Protein AF-A0A1D1ZUU9-F1 (afdb_monomer)

InterPro domains:
  IPR010300 Cysteine dioxygenase type I [PF05995] (60-112)
  IPR010300 Cysteine dioxygenase type I [PTHR12918] (19-134)
  IPR011051 RmlC-like cupin domain superfamily [SSF51182] (20-131)
  IPR014710 RmlC-like jelly roll fold [G3DSA:2.60.120.10] (10-134)

Organism: Auxenochlorella protothecoides (NCBI:txid3075)

Nearest PDB structures (foldseek):
  7nzq-assembly1_AAA  TM=4.587E-01  e=1.528E+00  Thermofilum sp. ex4484_79
  3ww2-assembly1_A  TM=3.531E-01  e=1.698E+00  Cellulomonas parahominis
  3g7d-assembly1_A-2  TM=4.521E-01  e=3.378E+00  Streptomyces viridochromogenes
  3gbf-assembly1_A-2  TM=4.362E-01  e=3.039E+00  Streptomyces viridochromogenes

Mean predicted aligned error: 8.52 Å

pLDDT: mean 78.49, std 17.0, range [31.45, 95.06]

Structure (mmCIF, N/CA/C/O backbone):
data_AF-A0A1D1ZUU9-F1
#
_entry.id   AF-A0A1D1ZUU9-F1
#
loop_
_atom_site.group_PDB
_atom_site.id
_atom_site.type_symbol
_atom_site.label_atom_id
_atom_site.label_alt_id
_atom_site.label_comp_id
_atom_site.label_asym_id
_atom_site.label_entity_id
_atom_site.label_seq_id
_atom_site.pdbx_PDB_ins_code
_atom_site.Cartn_x
_atom_site.Cartn_y
_atom_site.Cartn_z
_atom_site.occupancy
_atom_site.B_iso_or_equiv
_atom_site.auth_seq_id
_atom_site.auth_comp_id
_atom_site.auth_asym_id
_atom_site.auth_atom_id
_atom_site.pdbx_PDB_model_num
ATOM 1 N N . PRO A 1 1 ? 11.075 12.062 3.261 1.00 31.45 1 PRO A N 1
ATOM 2 C CA . PRO A 1 1 ? 11.560 11.239 2.122 1.00 31.45 1 PRO A CA 1
ATOM 3 C C . PRO A 1 1 ? 10.345 10.591 1.444 1.00 31.45 1 PRO A C 1
ATOM 5 O O . PRO A 1 1 ? 9.411 10.251 2.171 1.00 31.45 1 PRO A O 1
ATOM 8 N N . PRO A 1 2 ? 10.288 10.474 0.107 1.00 41.94 2 PRO A N 1
ATOM 9 C CA . PRO A 1 2 ? 9.209 9.732 -0.542 1.00 41.94 2 PRO A CA 1
ATOM 10 C C . PRO A 1 2 ? 9.230 8.274 -0.056 1.00 41.94 2 PRO A C 1
ATOM 12 O O . PRO A 1 2 ? 10.297 7.681 0.083 1.00 41.94 2 PRO A O 1
ATOM 15 N N . LEU A 1 3 ? 8.062 7.730 0.290 1.00 48.91 3 LEU A N 1
ATOM 16 C CA . LEU A 1 3 ? 7.942 6.364 0.800 1.00 48.91 3 LEU A CA 1
ATOM 17 C C . LEU A 1 3 ? 8.202 5.345 -0.327 1.00 48.91 3 LEU A C 1
ATOM 19 O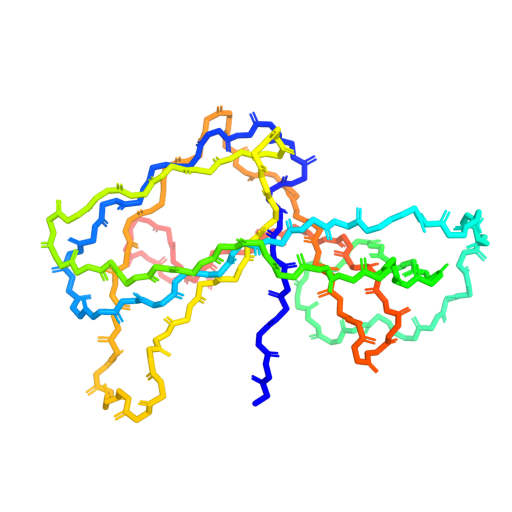 O . LEU A 1 3 ? 7.830 5.614 -1.472 1.00 48.91 3 LEU A O 1
ATOM 23 N N . PRO A 1 4 ? 8.806 4.182 -0.019 1.00 58.53 4 PRO A N 1
ATOM 24 C CA . PRO A 1 4 ? 9.038 3.127 -1.002 1.00 58.53 4 PRO A CA 1
ATOM 25 C C . PRO A 1 4 ? 7.720 2.644 -1.616 1.00 58.53 4 PRO A C 1
ATOM 27 O O . PRO A 1 4 ? 6.716 2.503 -0.911 1.00 58.53 4 PRO A O 1
ATOM 30 N N . VAL A 1 5 ? 7.732 2.352 -2.919 1.00 61.34 5 VAL A N 1
ATOM 31 C CA . VAL A 1 5 ? 6.567 1.791 -3.617 1.00 61.34 5 VAL A CA 1
ATOM 32 C C . VAL A 1 5 ? 6.427 0.331 -3.212 1.00 61.34 5 VAL A C 1
ATOM 34 O O . VAL A 1 5 ? 7.377 -0.447 -3.333 1.00 61.34 5 VAL A O 1
ATOM 37 N N . LEU A 1 6 ? 5.256 -0.032 -2.696 1.00 62.47 6 LEU A N 1
ATOM 38 C CA . LEU A 1 6 ? 4.998 -1.328 -2.090 1.00 62.47 6 LEU A CA 1
ATOM 39 C C . LEU A 1 6 ? 4.173 -2.221 -3.014 1.00 62.47 6 LEU A C 1
ATOM 41 O O . LEU A 1 6 ? 3.232 -1.782 -3.673 1.00 62.47 6 LEU A O 1
ATOM 45 N N . LEU A 1 7 ? 4.511 -3.504 -2.990 1.00 53.19 7 LEU A N 1
ATOM 46 C CA . LEU A 1 7 ? 3.763 -4.582 -3.621 1.00 53.19 7 LEU A CA 1
ATOM 47 C C . LEU A 1 7 ? 3.653 -5.751 -2.647 1.00 53.19 7 LEU A C 1
ATOM 49 O O . LEU A 1 7 ? 4.709 -6.232 -2.229 1.00 53.19 7 LEU A O 1
ATOM 53 N N . PRO A 1 8 ? 2.467 -6.299 -2.331 1.00 51.47 8 PRO A N 1
ATOM 54 C CA . PRO A 1 8 ? 2.389 -7.694 -1.905 1.00 51.47 8 PRO A CA 1
ATOM 55 C C . PRO A 1 8 ? 3.016 -8.559 -3.005 1.00 51.47 8 PRO A C 1
ATOM 57 O O . PRO A 1 8 ? 2.607 -8.523 -4.150 1.00 51.47 8 PRO A O 1
ATOM 60 N N . ALA A 1 9 ? 4.046 -9.341 -2.690 1.00 39.41 9 ALA A N 1
ATOM 61 C CA . ALA A 1 9 ? 4.798 -10.116 -3.680 1.00 39.41 9 ALA A CA 1
ATOM 62 C C . ALA A 1 9 ? 4.015 -11.315 -4.252 1.00 39.41 9 ALA A C 1
ATOM 64 O O . ALA A 1 9 ? 4.591 -12.108 -4.993 1.00 39.41 9 ALA A O 1
ATOM 65 N N . HIS A 1 10 ? 2.733 -11.453 -3.914 1.00 39.03 10 HIS A N 1
ATOM 66 C CA . HIS A 1 10 ? 1.830 -12.459 -4.448 1.00 39.03 10 HIS A CA 1
ATOM 67 C C . HIS A 1 10 ? 0.395 -11.930 -4.413 1.00 39.03 10 HIS A C 1
ATOM 69 O O . HIS A 1 10 ? -0.163 -11.851 -3.323 1.00 39.03 10 HIS A O 1
ATOM 75 N N . LEU A 1 11 ? -0.177 -11.611 -5.584 1.00 43.34 11 LEU A N 1
ATOM 76 C CA . LEU A 1 11 ? -1.591 -11.774 -5.993 1.00 43.34 11 LEU A CA 1
ATOM 77 C C . LEU A 1 11 ? -2.640 -11.739 -4.868 1.00 43.34 11 LEU A C 1
ATOM 79 O O . LEU A 1 11 ? -3.497 -12.616 -4.787 1.00 43.34 11 LEU A O 1
ATOM 83 N N . SER A 1 12 ? -2.572 -10.750 -3.987 1.00 38.62 12 SER A N 1
ATOM 84 C CA . SER A 1 12 ? -3.502 -10.646 -2.870 1.00 38.62 12 SER A CA 1
ATOM 85 C C . SER A 1 12 ? -4.307 -9.371 -3.082 1.00 38.62 12 SER A C 1
ATOM 87 O O . SER A 1 12 ? -3.725 -8.291 -2.974 1.00 38.62 12 SER A O 1
ATOM 89 N N . PRO A 1 13 ? -5.607 -9.470 -3.411 1.00 51.59 13 PRO A N 1
ATOM 90 C CA . PRO A 1 13 ? -6.489 -8.326 -3.390 1.00 51.59 13 PRO A CA 1
ATOM 91 C C . PRO A 1 13 ? -6.414 -7.712 -1.996 1.00 51.59 13 PRO A C 1
ATOM 93 O O . PRO A 1 13 ? -6.520 -8.438 -1.005 1.00 51.59 13 PRO A O 1
ATOM 96 N N . SER A 1 14 ? -6.176 -6.404 -1.947 1.00 45.81 14 SER A N 1
ATOM 97 C CA . SER A 1 14 ? -6.200 -5.627 -0.713 1.00 45.81 14 SER A CA 1
ATOM 98 C C . SER A 1 14 ? -7.468 -4.790 -0.672 1.00 45.81 14 SER A C 1
ATOM 100 O O . SER A 1 14 ? -7.652 -3.954 -1.553 1.00 45.81 14 SER A O 1
ATOM 102 N N . PHE A 1 15 ? -8.306 -4.975 0.348 1.00 53.03 15 PHE A N 1
ATOM 103 C CA . PHE A 1 15 ? -9.364 -4.015 0.677 1.00 53.03 15 PHE A CA 1
ATOM 104 C C . PHE A 1 15 ? -8.866 -3.058 1.742 1.00 53.03 15 PHE A C 1
ATOM 106 O O . PHE A 1 15 ? -8.295 -3.509 2.740 1.00 53.03 15 PHE A O 1
ATOM 113 N N . LEU A 1 16 ? -9.107 -1.765 1.524 1.00 52.75 16 LEU A N 1
ATOM 114 C CA . LEU A 1 16 ? -8.695 -0.703 2.432 1.00 52.75 16 LEU A CA 1
ATOM 115 C C . LEU A 1 16 ? -9.889 0.039 3.052 1.00 52.75 16 LEU A C 1
ATOM 117 O O . LEU A 1 16 ? -10.202 1.118 2.565 1.00 52.75 16 LEU A O 1
ATOM 121 N N . PRO A 1 17 ? -10.590 -0.485 4.078 1.00 53.66 17 PRO A N 1
ATOM 122 C CA . PRO A 1 17 ? -11.556 0.323 4.817 1.00 53.66 17 PRO A CA 1
ATOM 123 C C . PRO A 1 17 ? -10.826 1.388 5.638 1.00 53.66 17 PRO A C 1
ATOM 125 O O . PRO A 1 17 ? -9.967 1.068 6.465 1.00 53.66 17 PRO A O 1
ATOM 128 N N . PHE A 1 18 ? -11.162 2.655 5.433 1.00 55.03 18 PHE A N 1
ATOM 129 C CA . PHE A 1 18 ? -10.545 3.759 6.168 1.00 55.03 18 PHE A CA 1
ATOM 130 C C . PHE A 1 18 ? -11.390 4.134 7.380 1.00 55.03 18 PHE A C 1
ATOM 132 O O . PHE A 1 18 ? -12.590 4.385 7.258 1.00 55.03 18 PHE A O 1
ATOM 139 N N . SER A 1 19 ? -10.766 4.174 8.558 1.00 59.34 19 SER A N 1
ATOM 140 C CA . SER A 1 19 ? -11.468 4.414 9.824 1.00 59.34 19 SER A CA 1
ATOM 141 C C . SER A 1 19 ? -11.198 5.797 10.414 1.00 59.34 19 SER A C 1
ATOM 143 O O . SER A 1 19 ? -12.034 6.305 11.155 1.00 59.34 19 SER A O 1
ATOM 145 N N . GLN A 1 20 ? -10.050 6.420 10.111 1.00 72.19 20 GLN A N 1
ATOM 146 C CA . GLN A 1 20 ? -9.693 7.747 10.625 1.00 72.19 20 GLN A CA 1
ATOM 147 C C . GLN A 1 20 ? -8.651 8.447 9.741 1.00 72.19 20 GLN A C 1
ATOM 149 O O . GLN A 1 20 ? -7.708 7.809 9.278 1.00 72.19 20 GLN A O 1
ATOM 154 N N . GLY A 1 21 ? -8.778 9.768 9.578 1.00 83.75 21 GLY A N 1
ATOM 155 C CA . GLY A 1 21 ? -7.838 10.597 8.815 1.00 83.75 21 GLY A CA 1
ATOM 156 C C . GLY A 1 21 ? -7.964 10.437 7.295 1.00 83.75 21 GLY A C 1
ATOM 157 O O . GLY A 1 21 ? -8.824 9.714 6.801 1.00 83.75 21 GLY A O 1
ATOM 158 N N . THR A 1 22 ? -7.113 11.146 6.552 1.00 87.56 22 THR A N 1
ATOM 159 C CA . THR A 1 22 ? -7.034 11.058 5.085 1.00 87.56 22 THR A CA 1
ATOM 160 C C . THR A 1 22 ? -5.710 10.429 4.679 1.00 87.56 22 THR A C 1
ATOM 162 O O . THR A 1 22 ? -4.664 10.769 5.233 1.00 87.56 22 THR A O 1
ATOM 165 N N . LEU A 1 23 ? -5.750 9.552 3.681 1.00 88.00 23 LEU A N 1
ATOM 166 C CA . LEU A 1 23 ? -4.575 8.993 3.024 1.00 88.00 23 LEU A CA 1
ATOM 167 C C . LEU A 1 23 ? -4.518 9.447 1.564 1.00 88.00 23 LEU A C 1
ATOM 169 O O . LEU A 1 23 ? -5.540 9.668 0.921 1.00 88.00 23 LEU A O 1
ATOM 173 N N . GLU A 1 24 ? -3.306 9.598 1.051 1.00 92.19 24 GLU A N 1
ATOM 174 C CA . GLU A 1 24 ? -3.000 9.775 -0.361 1.00 92.19 24 GLU A CA 1
ATOM 175 C C . GLU A 1 24 ? -2.434 8.454 -0.883 1.00 92.19 24 GLU A C 1
ATOM 177 O O . GLU A 1 24 ? -1.432 7.945 -0.370 1.00 92.19 24 GLU A O 1
ATOM 182 N N . GLU A 1 25 ? -3.098 7.892 -1.887 1.00 91.88 25 GLU A N 1
ATOM 183 C CA . GLU A 1 25 ? -2.655 6.698 -2.591 1.00 91.88 25 GLU A CA 1
ATOM 184 C C . GLU A 1 25 ? -2.184 7.085 -3.992 1.00 91.88 25 GLU A C 1
ATOM 186 O O . GLU A 1 25 ? -2.922 7.721 -4.744 1.00 91.88 25 GLU A O 1
ATOM 191 N N . LYS A 1 26 ? -0.965 6.678 -4.359 1.00 92.00 26 LYS A N 1
ATOM 192 C CA . LYS A 1 26 ? -0.418 6.859 -5.712 1.00 92.00 26 LYS A CA 1
ATOM 193 C C . LYS A 1 26 ? -0.140 5.519 -6.343 1.00 92.00 26 LYS A C 1
ATOM 195 O O . LYS A 1 26 ? 0.486 4.670 -5.717 1.00 92.00 26 LYS A O 1
ATOM 200 N N . HIS A 1 27 ? -0.556 5.353 -7.588 1.00 92.81 27 HIS A N 1
ATOM 201 C CA . HIS A 1 27 ? -0.337 4.152 -8.380 1.00 92.81 27 HIS A CA 1
ATOM 202 C C . HIS A 1 27 ? 0.817 4.344 -9.355 1.00 92.81 27 HIS A C 1
ATOM 204 O O . HIS A 1 27 ? 1.019 5.429 -9.905 1.00 92.81 27 HIS A O 1
ATOM 210 N N . TYR A 1 28 ? 1.554 3.268 -9.597 1.00 91.38 28 TYR A N 1
ATOM 211 C CA . TYR A 1 28 ? 2.730 3.245 -10.449 1.00 91.38 28 TYR A CA 1
ATOM 212 C C . TYR A 1 28 ? 2.742 2.005 -11.334 1.00 91.38 28 TYR A C 1
ATOM 214 O O . TYR A 1 28 ? 2.281 0.936 -10.936 1.00 91.38 28 TYR A O 1
ATOM 222 N N . GLN A 1 29 ? 3.350 2.137 -12.505 1.00 90.62 29 GLN A N 1
ATOM 223 C CA . GLN A 1 29 ? 3.771 1.012 -13.331 1.00 90.62 29 GLN A CA 1
ATOM 224 C C . GLN A 1 29 ? 5.296 0.993 -13.405 1.00 90.62 29 GLN A C 1
ATOM 226 O O . GLN A 1 29 ? 5.935 2.042 -13.528 1.00 90.62 29 GLN A O 1
ATOM 231 N N . ALA A 1 30 ? 5.870 -0.202 -13.293 1.00 86.06 30 ALA A N 1
ATOM 232 C CA . ALA A 1 30 ? 7.285 -0.404 -13.561 1.00 86.06 30 ALA A CA 1
ATOM 233 C C . ALA A 1 30 ? 7.489 -0.443 -15.079 1.00 86.06 30 ALA A C 1
ATOM 235 O O . ALA A 1 30 ? 6.787 -1.176 -15.776 1.00 86.06 30 ALA A O 1
ATOM 236 N N . GLY A 1 31 ? 8.436 0.346 -15.578 1.00 80.38 31 GLY A N 1
ATOM 237 C CA . GLY A 1 31 ? 8.925 0.230 -16.945 1.00 80.38 31 GLY A CA 1
ATOM 238 C C . GLY A 1 31 ? 9.662 -1.091 -17.164 1.00 80.38 31 GLY A C 1
ATOM 239 O O . GLY A 1 31 ? 9.884 -1.873 -16.232 1.00 80.38 31 GLY A O 1
ATOM 240 N N . GLU A 1 32 ? 10.065 -1.338 -18.408 1.00 71.56 32 GLU A N 1
ATOM 241 C CA . GLU A 1 32 ? 10.899 -2.492 -18.730 1.00 71.56 32 GLU A CA 1
ATOM 242 C C . GLU A 1 32 ? 12.203 -2.426 -17.929 1.00 71.56 32 GLU A C 1
ATOM 244 O O . GLU A 1 32 ? 12.964 -1.459 -17.991 1.00 71.56 32 GLU A O 1
ATOM 249 N N . SER A 1 33 ? 12.435 -3.456 -17.118 1.00 60.81 33 SER A N 1
ATOM 250 C CA . SER A 1 33 ? 13.678 -3.581 -16.372 1.00 60.81 33 SER A CA 1
ATOM 251 C C . SER A 1 33 ? 14.786 -3.976 -17.342 1.00 60.81 33 SER A C 1
ATOM 253 O O . SER A 1 33 ? 14.636 -4.951 -18.081 1.00 60.81 33 SER A O 1
ATOM 255 N N . ALA A 1 34 ? 15.933 -3.295 -17.284 1.00 52.41 34 ALA A N 1
ATOM 256 C CA . ALA A 1 34 ? 17.162 -3.866 -17.822 1.00 52.41 34 ALA A CA 1
ATOM 257 C C . ALA A 1 34 ? 17.385 -5.255 -17.187 1.00 52.41 34 ALA A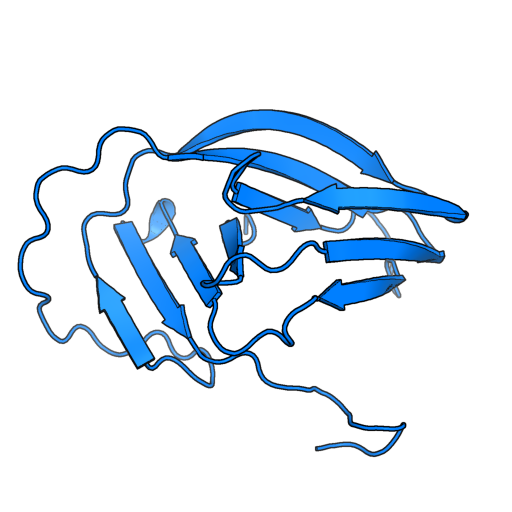 C 1
ATOM 259 O O . ALA A 1 34 ? 16.986 -5.485 -16.037 1.00 52.41 34 ALA A O 1
ATOM 260 N N . SER A 1 35 ? 17.966 -6.188 -17.950 1.00 51.81 35 SER A N 1
ATOM 261 C CA . SER A 1 35 ? 18.165 -7.578 -17.512 1.00 51.81 35 SER A CA 1
ATOM 262 C C . SER A 1 35 ? 18.804 -7.627 -16.117 1.00 51.81 35 SER A C 1
ATOM 264 O O . SER A 1 35 ? 19.788 -6.922 -15.886 1.00 51.81 35 SER A O 1
ATOM 266 N N . PRO A 1 36 ? 18.272 -8.435 -15.180 1.00 50.28 36 PRO A N 1
ATOM 267 C CA . PRO A 1 36 ? 18.760 -8.447 -13.810 1.00 50.28 36 PRO A CA 1
ATOM 268 C C . PRO A 1 36 ? 20.198 -8.970 -13.782 1.00 50.28 36 PRO A C 1
ATOM 270 O O . PRO A 1 36 ? 20.446 -10.130 -14.113 1.00 50.28 36 PRO A O 1
ATOM 273 N N . MET A 1 37 ? 21.151 -8.139 -13.358 1.00 50.09 37 MET A N 1
ATOM 274 C CA . MET A 1 37 ? 22.459 -8.646 -12.954 1.00 50.09 37 MET A CA 1
ATOM 275 C C . MET A 1 37 ? 22.329 -9.279 -11.566 1.00 50.09 37 MET A C 1
ATOM 277 O O . MET A 1 37 ? 21.709 -8.719 -10.661 1.00 50.09 37 MET A O 1
ATOM 281 N N . ALA A 1 38 ? 22.882 -10.484 -11.407 1.00 47.72 38 ALA A N 1
ATOM 282 C CA . ALA A 1 38 ? 22.927 -11.171 -10.123 1.00 47.72 38 ALA A CA 1
ATOM 283 C C . ALA A 1 38 ? 23.628 -10.280 -9.081 1.00 47.72 38 ALA A C 1
ATOM 285 O O . ALA A 1 38 ? 24.716 -9.761 -9.324 1.00 47.72 38 ALA A O 1
ATOM 286 N N . GLY A 1 39 ? 22.950 -10.070 -7.950 1.00 48.41 39 GLY A N 1
ATOM 287 C CA . GLY A 1 39 ? 23.276 -9.040 -6.971 1.00 48.41 39 GLY A CA 1
ATOM 288 C C . GLY A 1 39 ? 24.656 -9.193 -6.337 1.00 48.41 39 GLY A C 1
ATOM 289 O O . GLY A 1 39 ? 25.016 -10.256 -5.835 1.00 48.41 39 GLY A O 1
ATOM 290 N N . SER A 1 40 ? 25.389 -8.083 -6.289 1.00 45.16 40 SER A N 1
ATOM 291 C CA . SER A 1 40 ? 26.411 -7.859 -5.271 1.00 45.16 40 SER A CA 1
ATOM 292 C C . SER A 1 40 ? 25.724 -7.806 -3.904 1.00 45.16 40 SER A C 1
ATOM 294 O O . SER A 1 40 ? 24.696 -7.139 -3.748 1.00 45.16 40 SER A O 1
ATOM 296 N N . SER A 1 41 ? 26.277 -8.511 -2.917 1.00 46.56 41 SER A N 1
ATOM 297 C CA . SER A 1 41 ? 25.873 -8.434 -1.514 1.00 46.56 41 SER A CA 1
ATOM 298 C C . SER A 1 41 ? 26.243 -7.062 -0.935 1.00 46.56 41 SER A C 1
ATOM 300 O O . SER A 1 41 ? 27.178 -6.933 -0.146 1.00 46.56 41 SER A O 1
ATOM 302 N N . PHE A 1 42 ? 25.544 -6.014 -1.357 1.00 48.12 42 PHE A N 1
ATOM 303 C CA . PHE A 1 42 ? 25.587 -4.723 -0.684 1.00 48.12 42 PHE A CA 1
ATOM 304 C C . PHE A 1 42 ? 24.826 -4.834 0.640 1.00 48.12 42 PHE A C 1
ATOM 306 O O . PHE A 1 42 ? 23.890 -5.638 0.730 1.00 48.12 42 PHE A O 1
ATOM 313 N N . PRO A 1 43 ? 25.260 -4.114 1.693 1.00 49.09 43 PRO A N 1
ATOM 314 C CA . PRO A 1 43 ? 24.786 -4.366 3.043 1.00 49.09 43 PRO A CA 1
ATOM 315 C C . PRO A 1 43 ? 23.269 -4.252 3.049 1.00 49.09 43 PRO A C 1
ATOM 317 O O . PRO A 1 43 ? 22.713 -3.264 2.566 1.00 49.09 43 PRO A O 1
ATOM 320 N N . ALA A 1 44 ? 22.622 -5.314 3.535 1.00 49.28 44 ALA A N 1
ATOM 321 C CA . ALA A 1 44 ? 21.183 -5.387 3.672 1.00 49.28 44 ALA A CA 1
ATOM 322 C C . ALA A 1 44 ? 20.698 -4.064 4.262 1.00 49.28 44 ALA A C 1
ATOM 324 O O . ALA A 1 44 ? 21.116 -3.683 5.357 1.00 49.28 44 ALA A O 1
ATOM 325 N N . SER A 1 45 ? 19.866 -3.350 3.499 1.00 53.12 45 SER A N 1
ATOM 326 C CA . SER A 1 45 ? 19.087 -2.225 4.003 1.00 53.12 45 SER A CA 1
ATOM 327 C C . SER A 1 45 ? 18.632 -2.575 5.422 1.00 53.12 45 SER A C 1
ATOM 329 O O . SER A 1 45 ? 18.066 -3.650 5.617 1.00 53.12 45 SER A O 1
ATOM 331 N N . ALA A 1 46 ? 18.923 -1.717 6.409 1.00 61.59 46 ALA A N 1
ATOM 332 C CA . ALA A 1 46 ? 18.711 -1.951 7.848 1.00 61.59 4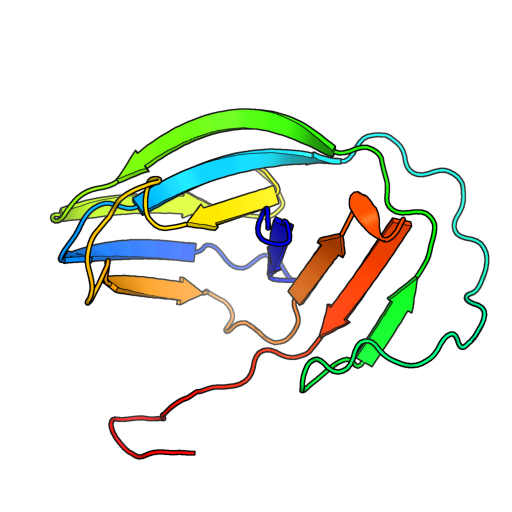6 ALA A CA 1
ATOM 333 C C . ALA A 1 46 ? 17.234 -2.179 8.253 1.00 61.59 46 ALA A C 1
ATOM 335 O O . ALA A 1 46 ? 16.869 -2.127 9.427 1.00 61.59 46 ALA A O 1
ATOM 336 N N . LEU A 1 47 ? 16.359 -2.398 7.275 1.00 67.06 47 LEU A N 1
ATOM 337 C CA . LEU A 1 47 ? 14.961 -2.718 7.435 1.00 67.06 47 LEU A CA 1
ATOM 338 C C . LEU A 1 47 ? 14.808 -4.162 7.947 1.00 67.06 47 LEU A C 1
ATOM 340 O O . LEU A 1 47 ? 15.352 -5.101 7.362 1.00 67.06 47 LEU A O 1
ATOM 344 N N . PRO A 1 48 ? 14.022 -4.382 9.011 1.00 77.25 48 PRO A N 1
ATOM 345 C CA . PRO A 1 48 ? 13.702 -5.723 9.476 1.00 77.25 48 PRO A CA 1
ATOM 346 C C . PRO A 1 48 ? 13.045 -6.576 8.382 1.00 77.25 48 PRO A C 1
ATOM 348 O O . PRO A 1 48 ? 12.193 -6.103 7.626 1.00 77.25 48 PRO A O 1
ATOM 351 N N . GLY A 1 49 ? 13.412 -7.858 8.331 1.00 83.19 49 GLY A N 1
ATOM 352 C CA . GLY A 1 49 ? 12.767 -8.848 7.465 1.00 83.19 49 GLY A CA 1
ATOM 353 C C . GLY A 1 49 ? 13.208 -8.839 5.998 1.00 83.19 49 GLY A C 1
ATOM 354 O O . GLY A 1 49 ? 12.538 -9.475 5.183 1.00 83.19 49 GLY A O 1
ATOM 355 N N . VAL A 1 50 ? 14.295 -8.144 5.642 1.00 88.25 50 VAL A N 1
ATOM 356 C CA . VAL A 1 50 ? 14.886 -8.188 4.291 1.00 88.25 50 VAL A CA 1
ATOM 357 C C . VAL A 1 50 ? 15.371 -9.603 3.967 1.00 88.25 50 VAL A C 1
ATOM 359 O O . VAL A 1 50 ? 16.158 -10.185 4.705 1.00 88.25 50 VAL A O 1
ATOM 362 N N . GLU A 1 51 ? 14.893 -10.156 2.851 1.00 88.75 51 GLU A N 1
ATOM 363 C CA . GLU A 1 51 ? 15.307 -11.470 2.341 1.00 88.75 51 GLU A CA 1
ATOM 364 C C . GLU A 1 51 ? 16.268 -11.344 1.154 1.00 88.75 51 GLU A C 1
ATOM 366 O O . GLU A 1 51 ? 17.171 -12.162 0.999 1.00 88.75 51 GLU A O 1
ATOM 371 N N . ARG A 1 52 ? 16.053 -10.354 0.279 1.00 87.81 52 ARG A N 1
ATOM 372 C CA . ARG A 1 52 ? 16.838 -1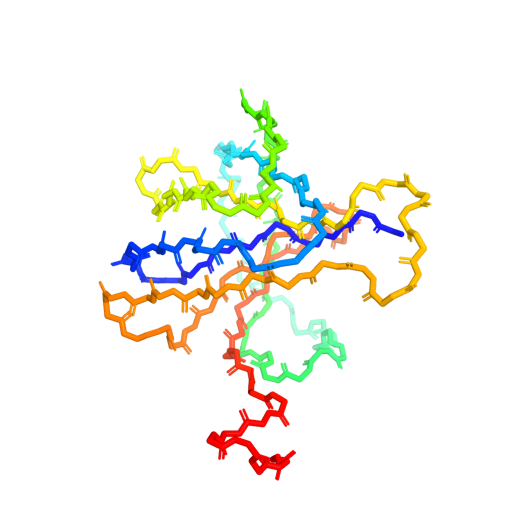0.182 -0.950 1.00 87.81 52 ARG A CA 1
ATOM 373 C C . ARG A 1 52 ? 16.840 -8.727 -1.391 1.00 87.81 52 ARG A C 1
ATOM 375 O O . ARG A 1 52 ? 15.807 -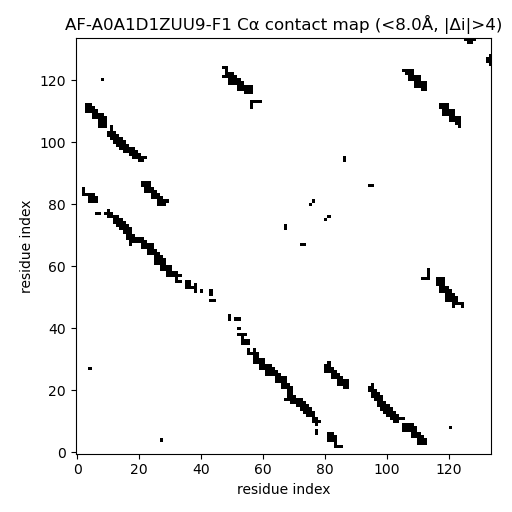8.069 -1.320 1.00 87.81 52 ARG A O 1
ATOM 382 N N . VAL A 1 53 ? 17.962 -8.269 -1.930 1.00 89.00 53 VAL A N 1
ATOM 383 C CA . VAL A 1 53 ? 18.091 -6.974 -2.608 1.00 89.00 53 VAL A CA 1
ATOM 384 C C . VAL A 1 53 ? 18.585 -7.230 -4.031 1.00 89.00 53 VAL A C 1
ATOM 386 O O . VAL A 1 53 ? 19.456 -8.074 -4.236 1.00 89.00 53 VAL A O 1
ATOM 389 N N . THR A 1 54 ? 17.998 -6.557 -5.015 1.00 89.00 54 THR A N 1
ATOM 390 C CA . THR A 1 54 ? 18.404 -6.619 -6.427 1.00 89.00 54 THR A CA 1
ATOM 391 C C . THR A 1 54 ? 18.507 -5.217 -7.011 1.00 89.00 54 THR A C 1
ATOM 393 O O . THR A 1 54 ? 17.766 -4.334 -6.589 1.00 89.00 54 THR A O 1
ATOM 396 N N . SER A 1 55 ? 19.373 -5.041 -8.002 1.00 86.69 55 SER A N 1
ATOM 397 C CA . SER A 1 55 ? 19.524 -3.822 -8.801 1.00 86.69 55 SER A CA 1
ATOM 398 C C . SER A 1 55 ? 19.667 -4.194 -10.291 1.00 86.69 55 SER A C 1
ATOM 400 O O . SER A 1 55 ? 20.032 -5.338 -10.593 1.00 86.69 55 SER A O 1
ATOM 402 N N . PRO A 1 56 ? 19.370 -3.281 -11.233 1.00 89.25 56 PRO A N 1
ATOM 403 C CA . PRO A 1 56 ? 18.809 -1.945 -11.008 1.00 89.25 56 PRO A CA 1
ATOM 404 C C . PRO A 1 56 ? 17.330 -1.989 -10.593 1.00 89.25 56 PRO A C 1
ATOM 406 O O . PRO A 1 56 ? 16.635 -2.992 -10.790 1.00 89.25 56 PRO A O 1
ATOM 409 N N . CYS A 1 57 ? 16.836 -0.896 -10.014 1.00 86.38 57 CYS A N 1
ATOM 410 C CA . CYS A 1 57 ? 15.404 -0.671 -9.880 1.00 86.38 57 CYS A CA 1
ATOM 411 C C . CYS A 1 57 ? 14.842 -0.255 -11.246 1.00 86.38 57 CYS A C 1
ATOM 413 O O . CYS A 1 57 ? 15.365 0.676 -11.857 1.00 86.38 57 CYS A O 1
ATOM 415 N N . PRO A 1 58 ? 13.763 -0.887 -11.745 1.00 90.00 58 PRO A N 1
ATOM 416 C CA . PRO A 1 58 ? 13.119 -0.409 -12.960 1.00 90.00 58 PRO A CA 1
ATOM 417 C C . PRO A 1 58 ? 12.613 1.025 -12.775 1.00 90.00 58 PRO A C 1
ATOM 419 O O . PRO A 1 58 ? 12.267 1.443 -11.663 1.00 90.00 58 PRO A O 1
ATOM 422 N N . ALA A 1 59 ? 12.533 1.765 -13.883 1.00 89.06 59 ALA A N 1
ATOM 423 C CA . ALA A 1 59 ? 11.924 3.087 -13.891 1.00 89.06 59 ALA A CA 1
ATOM 424 C C . ALA A 1 59 ? 10.465 2.997 -13.419 1.00 89.06 59 ALA A C 1
ATOM 426 O O . ALA A 1 59 ? 9.722 2.103 -13.822 1.00 89.06 59 ALA A O 1
ATOM 427 N N . MET A 1 60 ? 10.054 3.923 -12.556 1.00 88.50 60 MET A N 1
ATOM 428 C CA . MET A 1 60 ? 8.719 3.933 -11.960 1.00 88.50 60 MET A CA 1
ATOM 429 C C . MET A 1 60 ? 7.915 5.108 -12.507 1.00 88.50 60 MET A C 1
ATOM 431 O O . MET A 1 60 ? 8.275 6.264 -12.287 1.00 88.50 60 MET A O 1
ATOM 435 N N . HIS A 1 61 ? 6.800 4.820 -13.176 1.00 90.75 61 HIS A N 1
ATOM 436 C CA . HIS A 1 61 ? 5.931 5.834 -13.771 1.00 90.75 61 HIS A CA 1
ATOM 437 C C . HIS A 1 61 ? 4.635 5.949 -12.977 1.00 90.75 61 HIS A C 1
ATOM 439 O O . HIS A 1 61 ? 3.899 4.972 -12.850 1.00 90.75 61 HIS A O 1
ATOM 445 N N . ALA A 1 62 ? 4.356 7.134 -12.427 1.00 91.00 62 ALA A N 1
ATOM 446 C CA . ALA A 1 62 ? 3.090 7.403 -11.752 1.00 91.00 62 ALA A CA 1
ATOM 447 C C . ALA A 1 62 ? 1.947 7.421 -12.775 1.00 91.00 62 ALA A C 1
ATOM 449 O O . ALA A 1 62 ? 2.057 8.064 -13.816 1.00 91.00 62 ALA A O 1
ATOM 450 N N . THR A 1 63 ? 0.859 6.719 -12.474 1.00 93.88 63 THR A N 1
ATOM 451 C CA . THR A 1 63 ? -0.279 6.546 -13.394 1.00 93.88 63 THR A CA 1
ATOM 452 C C . THR A 1 63 ? -1.567 7.143 -12.853 1.00 93.88 63 THR A C 1
ATOM 454 O O . THR A 1 63 ? -2.382 7.647 -13.620 1.00 93.88 63 THR A O 1
ATOM 457 N N . HIS A 1 64 ? -1.752 7.115 -11.536 1.00 92.81 64 HIS A N 1
ATOM 458 C CA . HIS A 1 64 ? -2.962 7.595 -10.885 1.00 92.81 64 HIS A CA 1
ATOM 459 C C . HIS A 1 64 ? -2.654 8.056 -9.456 1.00 92.81 64 HIS A C 1
ATOM 461 O O . HIS A 1 64 ? -1.686 7.605 -8.841 1.00 92.81 64 HIS A O 1
ATOM 467 N N . SER A 1 65 ? -3.461 8.976 -8.933 1.00 93.25 65 SER A N 1
ATOM 468 C CA . SER A 1 65 ? -3.371 9.462 -7.558 1.00 93.25 65 SER A CA 1
ATOM 469 C C . SER A 1 65 ? -4.769 9.751 -7.037 1.00 93.25 65 SER A C 1
ATOM 471 O O . SER A 1 65 ? -5.563 10.383 -7.733 1.00 93.25 65 SER A O 1
ATOM 473 N N . GLN A 1 66 ? -5.053 9.331 -5.811 1.00 92.50 66 GLN A N 1
ATOM 474 C CA . GLN A 1 66 ? -6.330 9.584 -5.158 1.00 92.50 66 GLN A CA 1
ATOM 475 C C . GLN A 1 66 ? -6.168 9.872 -3.671 1.00 92.50 66 GLN A C 1
ATOM 477 O O . GLN A 1 66 ? -5.158 9.535 -3.050 1.00 92.50 66 GLN A O 1
ATOM 482 N N . ARG A 1 67 ? -7.195 10.501 -3.098 1.00 92.50 67 ARG A N 1
ATOM 483 C CA . ARG A 1 67 ? -7.335 10.678 -1.654 1.00 92.50 67 ARG A CA 1
ATOM 484 C C . ARG A 1 67 ? -8.459 9.798 -1.153 1.00 92.50 67 ARG A C 1
ATOM 486 O O . ARG A 1 67 ? -9.516 9.759 -1.770 1.00 92.50 67 ARG A O 1
ATOM 493 N N . LEU A 1 68 ? -8.206 9.134 -0.037 1.00 88.25 68 LEU A N 1
ATOM 494 C CA . LEU A 1 68 ? -9.144 8.228 0.602 1.00 88.25 68 LEU A CA 1
ATOM 495 C C . LEU A 1 68 ? -9.373 8.704 2.035 1.00 88.25 68 LEU A C 1
ATOM 497 O O . LEU A 1 68 ? -8.418 8.927 2.786 1.00 88.25 68 LEU A O 1
ATOM 501 N N . GLY A 1 69 ? -10.635 8.932 2.380 1.00 88.81 69 GLY A N 1
ATOM 502 C CA . GLY A 1 69 ? -11.090 9.347 3.700 1.00 88.81 69 GLY A CA 1
ATOM 503 C C . GLY A 1 69 ? -11.923 8.266 4.390 1.00 88.81 69 GLY A C 1
ATOM 504 O O . GLY A 1 69 ? -12.123 7.184 3.839 1.00 88.81 69 GLY A O 1
ATOM 505 N N . PRO A 1 70 ? -12.414 8.533 5.613 1.00 87.38 70 PRO A N 1
ATOM 506 C CA . PRO A 1 70 ? -13.179 7.556 6.378 1.00 87.38 70 PRO A CA 1
ATOM 507 C C . PRO A 1 70 ? -14.428 7.078 5.628 1.00 87.38 70 PRO A C 1
ATOM 509 O O . PRO A 1 70 ? -15.204 7.890 5.133 1.00 87.38 70 PRO A O 1
ATOM 512 N N . GLY A 1 71 ? -14.630 5.761 5.580 1.00 84.00 71 GLY A N 1
ATOM 513 C CA . GLY A 1 71 ? -15.728 5.128 4.842 1.00 84.00 71 GLY A CA 1
ATOM 514 C C . GLY A 1 71 ? -15.412 4.793 3.381 1.00 84.00 71 GLY A C 1
ATOM 515 O O . GLY A 1 71 ? -16.087 3.930 2.818 1.00 84.00 71 GLY A O 1
ATOM 516 N N . ASP A 1 72 ? -14.366 5.378 2.791 1.00 86.88 72 ASP A N 1
ATOM 517 C CA . ASP A 1 72 ? -13.919 4.984 1.454 1.00 86.88 72 ASP A CA 1
ATOM 518 C C . ASP A 1 72 ? -13.335 3.563 1.475 1.00 86.88 72 ASP A C 1
ATOM 520 O O . ASP A 1 72 ? -12.946 3.023 2.517 1.00 86.88 72 ASP A O 1
ATOM 524 N N . THR A 1 73 ? -13.274 2.928 0.305 1.00 86.75 73 THR A N 1
ATOM 525 C CA . THR A 1 73 ? -12.611 1.632 0.136 1.00 86.75 73 THR A CA 1
ATOM 526 C C . THR A 1 73 ? -11.772 1.630 -1.132 1.00 86.75 73 THR A C 1
ATOM 528 O O . THR A 1 73 ? -12.289 1.814 -2.231 1.00 86.75 73 THR A O 1
ATOM 531 N N . GLY A 1 74 ? -10.471 1.388 -0.972 1.00 85.50 74 GLY A N 1
ATOM 532 C CA . GLY A 1 74 ? -9.548 1.150 -2.083 1.00 85.50 74 GLY A CA 1
ATOM 533 C C . GLY A 1 74 ? -9.417 -0.338 -2.414 1.00 85.50 74 GLY A C 1
ATOM 534 O O . GLY A 1 74 ? -9.551 -1.190 -1.530 1.00 85.50 74 GLY A O 1
ATOM 535 N N . TYR A 1 75 ? -9.113 -0.635 -3.680 1.00 87.00 75 TYR A N 1
ATOM 536 C CA . TYR A 1 75 ? -8.751 -1.969 -4.157 1.00 87.00 75 TYR A CA 1
ATOM 537 C C . TYR A 1 75 ? -7.471 -1.909 -4.988 1.00 87.00 75 TYR A C 1
ATOM 539 O O . TYR A 1 75 ? -7.364 -1.103 -5.912 1.00 87.00 75 TYR A O 1
ATOM 547 N N . ILE A 1 76 ? -6.524 -2.801 -4.696 1.00 87.19 76 ILE A N 1
ATOM 548 C CA . ILE A 1 76 ? -5.286 -2.935 -5.468 1.00 87.19 76 ILE A CA 1
ATOM 549 C C . ILE A 1 76 ? -4.884 -4.404 -5.617 1.00 87.19 76 ILE A C 1
ATOM 551 O O . ILE A 1 76 ? -5.138 -5.239 -4.743 1.00 87.19 76 ILE A O 1
ATOM 555 N N . SER A 1 77 ? -4.242 -4.710 -6.743 1.00 87.31 77 SER A N 1
ATOM 556 C CA . SER A 1 77 ? -3.543 -5.969 -6.995 1.00 87.31 77 SER A CA 1
ATOM 557 C C . SER A 1 77 ? -2.399 -5.737 -7.983 1.00 87.31 77 SER A C 1
ATOM 559 O O . SER A 1 77 ? -2.427 -4.764 -8.737 1.00 87.31 77 SER A O 1
ATOM 561 N N . ASP A 1 78 ? -1.455 -6.675 -8.056 1.00 83.94 78 ASP A N 1
ATOM 562 C CA . ASP A 1 78 ? -0.313 -6.631 -8.984 1.00 83.94 78 ASP A CA 1
ATOM 563 C C . ASP A 1 78 ? -0.729 -6.521 -10.463 1.00 83.94 78 ASP A C 1
ATOM 565 O O . ASP A 1 78 ? 0.068 -6.112 -11.302 1.00 83.94 78 ASP A O 1
ATOM 569 N N . ARG A 1 79 ? -1.974 -6.896 -10.799 1.00 85.88 79 ARG A N 1
ATOM 570 C CA . ARG A 1 79 ? -2.532 -6.763 -12.155 1.00 85.88 79 ARG A CA 1
ATOM 571 C C . ARG A 1 79 ? -2.991 -5.342 -12.485 1.00 85.88 79 ARG A C 1
ATOM 573 O O . ARG A 1 79 ? -3.222 -5.053 -13.652 1.00 85.88 79 ARG A O 1
ATOM 580 N N . ILE A 1 80 ? -3.179 -4.499 -11.472 1.00 87.50 80 ILE A N 1
ATOM 581 C CA . ILE A 1 80 ? -3.654 -3.120 -11.613 1.00 87.50 80 ILE A CA 1
ATOM 582 C C . ILE A 1 80 ? -2.458 -2.174 -11.614 1.00 87.50 80 ILE A C 1
ATOM 584 O O . ILE A 1 80 ? -2.195 -1.515 -12.616 1.00 87.50 80 ILE A O 1
ATOM 588 N N . ALA A 1 81 ? -1.743 -2.105 -10.491 1.00 88.31 81 ALA A N 1
ATOM 589 C CA . ALA A 1 81 ? -0.621 -1.195 -10.315 1.00 88.31 81 ALA A CA 1
ATOM 590 C C . ALA A 1 81 ? 0.207 -1.556 -9.075 1.00 88.31 81 ALA A C 1
ATOM 592 O O . ALA A 1 81 ? -0.199 -2.348 -8.223 1.00 88.31 81 ALA A O 1
ATOM 593 N N . LEU A 1 82 ? 1.369 -0.918 -8.971 1.00 90.81 82 LEU A N 1
ATOM 594 C CA . LEU A 1 82 ? 2.139 -0.791 -7.736 1.00 90.81 82 LEU A CA 1
ATOM 595 C C . LEU A 1 82 ? 1.636 0.453 -7.002 1.00 90.81 82 LEU A C 1
ATOM 597 O O . LEU A 1 82 ? 1.131 1.357 -7.665 1.00 90.81 82 LEU A O 1
ATOM 601 N N . HIS A 1 83 ? 1.786 0.564 -5.679 1.00 91.75 83 HIS A N 1
ATOM 602 C CA . HIS A 1 83 ? 1.303 1.772 -5.002 1.00 91.75 83 HIS A CA 1
ATOM 603 C C . HIS A 1 83 ? 2.170 2.290 -3.854 1.00 91.75 83 HIS A C 1
ATOM 605 O O . HIS A 1 83 ? 2.961 1.563 -3.254 1.00 91.75 83 HIS A O 1
ATOM 611 N N . THR A 1 84 ? 2.014 3.575 -3.547 1.00 92.12 84 THR A N 1
ATOM 612 C CA . THR A 1 84 ? 2.398 4.160 -2.260 1.00 92.12 84 T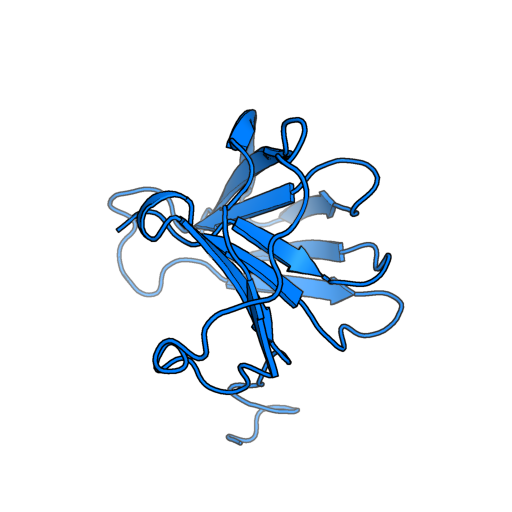HR A CA 1
ATOM 613 C C . THR A 1 84 ? 1.142 4.625 -1.546 1.00 92.12 84 THR A C 1
ATOM 615 O O . THR A 1 84 ? 0.202 5.099 -2.179 1.00 92.12 84 THR A O 1
ATOM 618 N N . VAL A 1 85 ? 1.136 4.485 -0.223 1.00 90.44 85 VAL A N 1
ATOM 619 C CA . VAL A 1 85 ? 0.076 4.988 0.652 1.00 90.44 85 VAL A CA 1
ATOM 620 C C . VAL A 1 85 ? 0.751 5.824 1.729 1.00 90.44 85 VAL A C 1
ATOM 622 O O . VAL A 1 85 ? 1.664 5.346 2.406 1.00 90.44 85 VAL A O 1
ATOM 625 N N . ALA A 1 86 ? 0.338 7.079 1.863 1.00 89.94 86 ALA A N 1
ATOM 626 C CA . ALA A 1 86 ? 0.921 8.026 2.804 1.00 89.94 86 ALA A CA 1
ATOM 627 C C . ALA A 1 86 ? -0.154 8.942 3.389 1.00 89.94 86 ALA A C 1
ATOM 629 O O . ALA A 1 86 ? -1.188 9.165 2.769 1.00 89.94 86 ALA A O 1
ATOM 630 N N . CYS A 1 87 ? 0.100 9.540 4.551 1.00 89.38 87 CYS A N 1
ATOM 631 C CA . CYS A 1 87 ? -0.670 10.721 4.940 1.00 89.38 87 CYS A CA 1
ATOM 632 C C . CYS A 1 87 ? -0.303 11.888 4.003 1.00 89.38 87 CYS A C 1
ATOM 634 O O . CYS A 1 87 ? 0.884 12.044 3.690 1.00 89.38 87 CYS A O 1
ATOM 636 N N . PRO A 1 88 ? -1.267 12.728 3.585 1.00 90.50 88 PRO A N 1
ATOM 637 C CA . PRO A 1 88 ? -0.970 13.958 2.864 1.00 90.50 88 PRO A CA 1
ATOM 638 C C . PRO A 1 88 ? 0.055 14.816 3.614 1.00 90.50 88 PRO A C 1
ATOM 640 O O . PRO A 1 88 ? 0.090 14.835 4.850 1.00 90.50 88 PRO A O 1
ATOM 643 N N . SER A 1 89 ? 0.876 15.557 2.872 1.00 88.69 89 SER A N 1
ATOM 644 C CA . SER A 1 89 ? 1.854 16.473 3.469 1.00 88.69 89 SER A CA 1
ATOM 645 C C . SER A 1 89 ? 1.178 17.461 4.429 1.00 88.69 89 SER A C 1
ATOM 647 O O . SER A 1 89 ? 0.122 18.008 4.115 1.00 88.69 89 SER A O 1
ATOM 649 N N . GLY A 1 90 ? 1.783 17.679 5.599 1.00 87.00 90 GLY A N 1
ATOM 650 C CA . GLY A 1 90 ? 1.248 18.563 6.640 1.00 87.00 90 GLY A CA 1
ATOM 651 C C . GLY A 1 90 ? 0.162 17.948 7.531 1.00 87.00 90 GLY A C 1
ATOM 652 O O . GLY A 1 90 ? -0.351 18.647 8.401 1.00 87.00 90 GLY A O 1
ATOM 653 N N . THR A 1 91 ? -0.182 16.665 7.366 1.00 84.94 91 THR A N 1
ATOM 654 C CA . THR A 1 91 ? -1.134 15.986 8.264 1.00 84.94 91 THR A CA 1
ATOM 655 C C . THR A 1 91 ? -0.558 15.905 9.688 1.00 84.94 91 THR A C 1
ATOM 657 O O . THR A 1 91 ? 0.509 15.308 9.865 1.00 84.94 91 THR A O 1
ATOM 660 N N . PRO A 1 92 ? -1.223 16.475 10.712 1.00 82.94 92 PRO A N 1
ATOM 661 C CA . PRO A 1 92 ? -0.753 16.399 12.092 1.00 82.94 92 PRO A CA 1
ATOM 662 C C . PRO A 1 92 ? -0.901 14.981 12.664 1.00 82.94 92 PRO A C 1
ATOM 664 O O . PRO A 1 92 ? -1.737 14.188 12.222 1.00 82.94 92 PRO A O 1
ATOM 667 N N . ALA A 1 93 ? -0.106 14.663 13.687 1.00 82.94 93 ALA A N 1
ATOM 668 C CA . ALA A 1 93 ? -0.267 13.426 14.450 1.00 82.94 93 ALA A CA 1
ATOM 669 C C . ALA A 1 93 ? -1.680 13.347 15.085 1.00 82.94 93 ALA A C 1
ATOM 671 O O . ALA A 1 93 ? -2.206 14.383 15.499 1.00 82.94 93 ALA A O 1
ATOM 672 N N . PRO A 1 94 ? -2.302 12.152 15.183 1.00 82.88 94 PRO A N 1
ATOM 673 C CA . PRO A 1 94 ? -1.717 10.824 14.958 1.00 82.88 94 PRO A CA 1
ATOM 674 C C . PRO A 1 94 ? -1.692 10.355 13.490 1.00 82.88 94 PRO A C 1
ATOM 676 O O . PRO A 1 94 ? -1.244 9.242 13.229 1.00 82.88 94 PRO A O 1
ATOM 679 N N . GLY A 1 95 ? -2.130 11.176 12.530 1.00 89.00 95 GLY A N 1
ATOM 680 C CA . GLY A 1 95 ? -2.195 10.804 11.115 1.00 89.00 95 GLY A CA 1
ATOM 681 C C . GLY A 1 95 ? -3.501 10.094 10.748 1.00 89.00 95 GLY A C 1
ATOM 682 O O . GLY A 1 95 ? -4.585 10.555 11.106 1.00 89.00 95 GLY A O 1
ATOM 683 N N . ALA A 1 96 ? -3.396 8.987 10.010 1.00 87.44 96 ALA A N 1
ATOM 684 C CA . ALA A 1 96 ? -4.530 8.223 9.495 1.00 87.44 96 ALA A CA 1
ATOM 685 C C . ALA A 1 96 ? -4.396 6.719 9.781 1.00 87.44 96 ALA A C 1
ATOM 687 O O . ALA A 1 96 ? -3.289 6.196 9.922 1.00 87.44 96 ALA A O 1
ATOM 688 N N . VAL A 1 97 ? -5.536 6.028 9.842 1.00 88.69 97 VAL A N 1
ATOM 689 C CA . VAL A 1 97 ? -5.634 4.583 10.084 1.00 88.69 97 VAL A CA 1
ATOM 690 C C . VAL A 1 97 ? -6.474 3.936 8.987 1.00 88.69 97 VAL A C 1
ATOM 692 O O . VAL A 1 97 ? -7.624 4.319 8.751 1.00 88.69 97 VAL A O 1
ATOM 695 N N . SER A 1 98 ? -5.893 2.922 8.350 1.00 86.94 98 SER A N 1
ATOM 696 C CA . SER A 1 98 ? -6.541 2.050 7.373 1.00 86.94 98 SER A CA 1
ATOM 697 C C . SER A 1 98 ? -6.551 0.602 7.862 1.00 86.94 98 SER A C 1
ATOM 699 O O . SER A 1 98 ? -5.595 0.113 8.468 1.00 86.94 98 SER A O 1
ATOM 701 N N . LEU A 1 99 ? -7.627 -0.115 7.561 1.00 86.56 99 LEU A N 1
ATOM 702 C CA . LEU A 1 99 ? -7.701 -1.568 7.665 1.00 86.56 99 LEU A CA 1
ATOM 703 C C . LEU A 1 99 ? -7.224 -2.168 6.336 1.00 86.56 99 LEU A C 1
ATOM 705 O O . LEU A 1 99 ? -7.668 -1.722 5.297 1.00 86.56 99 LEU A O 1
ATOM 709 N N . HIS A 1 100 ? -6.324 -3.153 6.338 1.00 88.00 100 HIS A N 1
ATOM 710 C CA . HIS A 1 100 ? -5.866 -3.827 5.113 1.00 88.00 100 HIS A CA 1
ATOM 711 C C . HIS A 1 100 ? -6.262 -5.306 5.154 1.00 88.00 100 HIS A C 1
ATOM 713 O O . HIS A 1 100 ? -5.872 -6.020 6.080 1.00 88.00 100 HIS A O 1
ATOM 719 N N . VAL A 1 101 ? -6.992 -5.785 4.145 1.00 86.94 101 VAL A N 1
ATOM 720 C CA . VAL A 1 101 ? -7.384 -7.202 4.024 1.00 86.94 101 VAL A CA 1
ATOM 721 C C . VAL A 1 101 ? -6.729 -7.822 2.798 1.00 86.94 101 VAL A C 1
ATOM 723 O O . VAL A 1 101 ? -7.146 -7.507 1.695 1.00 86.94 101 VAL A O 1
ATOM 726 N N . TYR A 1 102 ? -5.765 -8.727 2.989 1.00 86.62 102 TYR A N 1
ATOM 727 C CA . TYR A 1 102 ? -5.066 -9.444 1.911 1.00 86.62 102 TYR A CA 1
ATOM 728 C C . TYR A 1 102 ? -5.567 -10.891 1.771 1.00 86.62 102 TYR A C 1
ATOM 730 O O . TYR A 1 102 ? -5.611 -11.616 2.770 1.00 86.62 102 TYR A O 1
ATOM 738 N N . ALA A 1 103 ? -5.896 -11.335 0.550 1.00 86.38 103 ALA A N 1
ATOM 739 C CA . ALA A 1 103 ? -6.376 -12.704 0.292 1.00 86.38 103 ALA A CA 1
ATOM 740 C C . ALA A 1 103 ? -5.739 -13.380 -0.955 1.00 86.38 103 ALA A C 1
ATOM 742 O O . ALA A 1 103 ? -6.246 -13.231 -2.062 1.00 86.38 103 ALA A O 1
ATOM 743 N N . PRO A 1 104 ? -4.686 -14.204 -0.821 1.00 87.62 104 PRO A N 1
ATOM 744 C CA . PRO A 1 104 ? -4.243 -14.867 0.403 1.00 87.62 104 PRO A CA 1
ATOM 745 C C . PRO A 1 104 ? -3.503 -13.931 1.375 1.00 87.62 104 PRO A C 1
ATOM 747 O O . PRO A 1 104 ? -3.134 -12.818 1.011 1.00 87.62 104 PRO A O 1
ATOM 750 N N . PRO A 1 105 ? -3.260 -14.359 2.627 1.00 85.50 105 PRO A N 1
ATOM 751 C CA . PRO A 1 105 ? -2.480 -13.567 3.570 1.00 85.50 105 PRO A CA 1
ATOM 752 C C . PRO A 1 105 ? -1.107 -13.190 3.005 1.00 85.50 105 PRO A C 1
ATOM 754 O O . PRO A 1 105 ? -0.410 -14.027 2.423 1.00 85.50 105 PRO A O 1
ATOM 757 N N . ILE A 1 106 ? -0.704 -11.937 3.219 1.00 82.31 106 ILE A N 1
ATOM 758 C CA . ILE A 1 106 ? 0.562 -11.399 2.723 1.00 82.31 106 ILE A CA 1
ATOM 759 C C . ILE A 1 106 ? 1.756 -12.135 3.346 1.00 82.31 106 ILE A C 1
ATOM 761 O O . ILE A 1 106 ? 1.884 -12.233 4.564 1.00 82.31 106 ILE A O 1
ATOM 765 N N . ARG A 1 107 ? 2.644 -12.677 2.504 1.00 84.44 107 ARG A N 1
ATOM 766 C CA . ARG A 1 107 ? 3.834 -13.431 2.959 1.00 84.44 107 ARG A CA 1
ATOM 767 C C . ARG A 1 107 ? 5.138 -12.688 2.720 1.00 84.44 107 ARG A C 1
ATOM 769 O O . ARG A 1 107 ? 6.069 -12.782 3.513 1.00 84.44 107 ARG A O 1
ATOM 776 N N . ARG A 1 108 ? 5.209 -11.984 1.594 1.00 87.56 108 ARG A N 1
ATOM 777 C CA . ARG A 1 108 ? 6.381 -11.264 1.097 1.00 87.56 108 ARG A CA 1
ATOM 778 C C . ARG A 1 108 ? 5.909 -10.010 0.391 1.00 87.56 108 ARG A C 1
ATOM 780 O O . ARG A 1 108 ? 4.795 -9.997 -0.126 1.00 87.56 108 ARG A O 1
ATOM 787 N N . VAL A 1 109 ? 6.752 -8.989 0.348 1.00 87.69 109 VAL A N 1
ATOM 788 C CA . VAL A 1 109 ? 6.538 -7.770 -0.435 1.00 87.69 109 VAL A CA 1
ATOM 789 C C . VAL A 1 109 ? 7.793 -7.418 -1.216 1.00 87.69 109 VAL A C 1
ATOM 791 O O . VAL A 1 109 ? 8.902 -7.717 -0.768 1.00 87.69 109 VAL A O 1
ATOM 794 N N . ARG A 1 110 ? 7.613 -6.776 -2.371 1.00 89.81 110 ARG A N 1
ATOM 795 C CA . ARG A 1 110 ? 8.687 -6.088 -3.093 1.00 89.81 110 ARG A CA 1
ATOM 796 C C . ARG A 1 110 ? 8.568 -4.594 -2.826 1.00 89.81 110 ARG A C 1
ATOM 798 O O . ARG A 1 110 ? 7.490 -4.030 -2.984 1.00 89.81 110 ARG A O 1
ATOM 805 N N . LEU A 1 111 ? 9.664 -3.985 -2.397 1.00 90.31 111 LEU A N 1
ATOM 806 C CA . LEU A 1 111 ? 9.816 -2.543 -2.289 1.00 90.31 111 LEU A CA 1
ATOM 807 C C . LEU A 1 111 ? 10.663 -2.067 -3.452 1.00 90.31 111 LEU A C 1
ATOM 809 O O . LEU A 1 111 ? 11.760 -2.582 -3.644 1.00 90.31 111 LEU A O 1
ATOM 813 N N . PHE A 1 112 ? 10.165 -1.090 -4.189 1.00 90.25 112 PHE A N 1
ATOM 814 C CA . PHE A 1 112 ? 10.938 -0.404 -5.211 1.00 90.25 112 PHE A CA 1
ATOM 815 C C . PHE A 1 112 ? 11.420 0.906 -4.608 1.00 90.25 112 PHE A C 1
ATOM 817 O O . PHE A 1 112 ? 10.616 1.701 -4.108 1.00 90.25 112 PHE A O 1
ATOM 824 N N . THR A 1 113 ? 12.733 1.097 -4.631 1.00 87.50 113 THR A N 1
ATOM 825 C CA . THR A 1 113 ? 13.434 2.243 -4.053 1.00 87.50 113 THR A CA 1
ATOM 826 C C . THR A 1 113 ? 14.278 2.882 -5.158 1.00 87.50 113 THR A C 1
ATOM 828 O O . THR A 1 113 ? 15.474 2.597 -5.256 1.00 87.50 113 THR A O 1
ATOM 831 N N . PRO A 1 114 ? 13.654 3.675 -6.059 1.00 86.12 114 PRO A N 1
ATOM 832 C CA . PRO A 1 114 ? 14.337 4.238 -7.224 1.00 86.12 114 PRO A CA 1
ATOM 833 C C . PRO A 1 114 ? 15.488 5.180 -6.864 1.00 86.12 114 PRO A C 1
ATOM 835 O O . PRO A 1 114 ? 16.434 5.301 -7.631 1.00 86.12 114 PRO A O 1
ATOM 838 N N . GLN A 1 115 ? 15.417 5.849 -5.709 1.00 85.50 115 GLN A N 1
ATOM 839 C CA . GLN 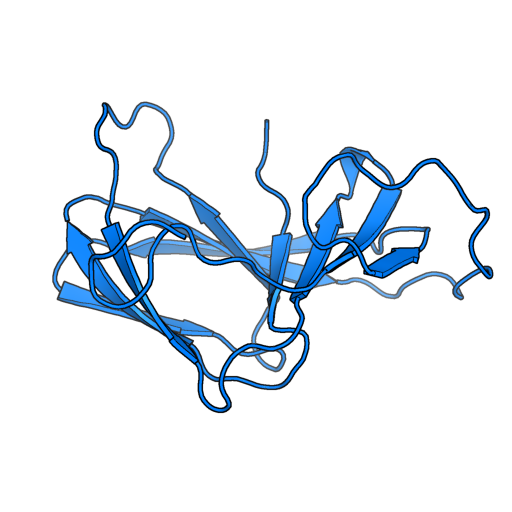A 1 115 ? 16.461 6.760 -5.235 1.00 85.50 115 GLN A CA 1
ATOM 840 C C . GLN A 1 115 ? 17.750 6.006 -4.886 1.00 85.50 115 GLN A C 1
ATOM 842 O O . GLN A 1 115 ? 18.844 6.519 -5.098 1.00 85.50 115 GLN A O 1
ATOM 847 N N . GLU A 1 116 ? 17.611 4.783 -4.380 1.00 85.25 116 GLU A N 1
ATOM 848 C CA . GLU A 1 116 ? 18.700 3.880 -4.019 1.00 85.25 116 GLU A CA 1
ATOM 849 C C . GLU A 1 116 ? 19.045 2.870 -5.131 1.00 85.25 116 GLU A C 1
ATOM 851 O O . GLU A 1 116 ? 19.902 2.015 -4.919 1.00 85.25 116 GLU A O 1
ATOM 856 N N . ASP A 1 117 ? 18.374 2.943 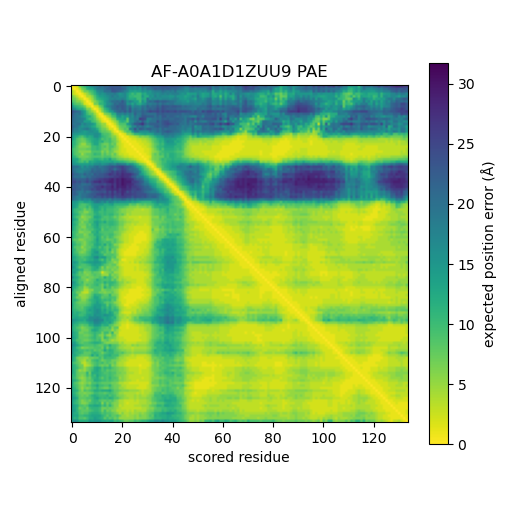-6.288 1.00 88.56 117 ASP A N 1
ATOM 857 C CA . ASP A 1 117 ? 18.467 1.994 -7.411 1.00 88.56 117 ASP A CA 1
ATOM 858 C C . ASP A 1 117 ? 18.309 0.514 -6.996 1.00 88.56 117 ASP A C 1
ATOM 860 O O . ASP A 1 117 ? 18.993 -0.397 -7.471 1.00 88.56 117 ASP A O 1
ATOM 864 N N . GLN A 1 118 ? 17.395 0.263 -6.057 1.00 89.06 118 GLN A N 1
ATOM 865 C CA . GLN A 1 118 ? 17.196 -1.058 -5.462 1.00 89.06 118 GLN A CA 1
ATOM 866 C C . GLN A 1 118 ? 15.749 -1.550 -5.551 1.00 89.06 118 GLN A C 1
ATOM 868 O O . GLN A 1 118 ? 14.777 -0.794 -5.525 1.00 89.06 118 GLN A O 1
ATOM 873 N N . VAL A 1 119 ? 15.617 -2.873 -5.601 1.00 89.38 119 VAL A N 1
ATOM 874 C CA . VAL A 1 119 ? 14.380 -3.600 -5.327 1.00 89.38 119 VAL A CA 1
ATOM 875 C C . VAL A 1 119 ? 14.633 -4.538 -4.157 1.00 89.38 119 VAL A C 1
ATOM 877 O O . VAL A 1 119 ? 15.483 -5.427 -4.223 1.00 89.38 119 VAL A O 1
ATOM 880 N N . VAL A 1 120 ? 13.873 -4.364 -3.082 1.00 89.38 120 VAL A N 1
ATOM 881 C CA . VAL A 1 120 ? 14.031 -5.116 -1.836 1.00 89.38 120 VAL A CA 1
ATOM 882 C C . VAL A 1 120 ? 12.863 -6.078 -1.665 1.00 89.38 120 VAL A C 1
ATOM 884 O O . VAL A 1 120 ? 11.709 -5.669 -1.566 1.00 89.38 120 VAL A O 1
ATOM 887 N N . VAL A 1 121 ? 13.146 -7.375 -1.596 1.00 89.62 121 VAL A N 1
ATOM 888 C CA . VAL A 1 121 ? 12.183 -8.392 -1.162 1.00 89.62 121 VAL A CA 1
ATOM 889 C C . VAL A 1 121 ? 12.279 -8.526 0.352 1.00 89.62 121 VAL A C 1
ATOM 891 O O . VAL A 1 121 ? 13.362 -8.772 0.885 1.00 89.62 121 VAL A O 1
ATOM 894 N N . ARG A 1 122 ? 11.149 -8.405 1.049 1.00 87.75 122 ARG A N 1
ATOM 895 C CA . ARG A 1 122 ? 11.084 -8.578 2.507 1.00 87.75 122 ARG A CA 1
ATOM 896 C C . ARG A 1 122 ? 9.842 -9.342 2.950 1.00 87.75 122 ARG A C 1
ATOM 898 O O . ARG A 1 122 ? 8.814 -9.313 2.269 1.00 87.75 122 ARG A O 1
ATOM 905 N N . LYS A 1 123 ? 9.905 -9.950 4.134 1.00 88.69 123 LYS A N 1
ATOM 906 C CA . LYS A 1 123 ? 8.718 -10.404 4.870 1.00 88.69 123 LYS A CA 1
ATOM 907 C C . LYS A 1 123 ? 8.163 -9.247 5.706 1.00 88.69 123 LYS A C 1
ATOM 909 O O . LYS A 1 123 ? 8.914 -8.681 6.500 1.00 88.69 123 LYS A O 1
ATOM 914 N N . PRO A 1 124 ? 6.880 -8.872 5.554 1.00 85.50 124 PRO A N 1
ATOM 915 C CA . PRO A 1 124 ? 6.254 -7.906 6.449 1.00 85.50 124 PRO A CA 1
ATOM 916 C C . PRO A 1 124 ? 6.273 -8.404 7.899 1.00 85.50 124 PRO A C 1
ATOM 918 O O . PRO A 1 124 ? 5.974 -9.569 8.159 1.00 85.50 124 PRO A O 1
ATOM 921 N N . GLY A 1 125 ? 6.615 -7.516 8.830 1.00 86.50 125 GLY A N 1
ATOM 922 C CA . GLY A 1 125 ? 6.439 -7.738 10.264 1.00 86.50 125 GLY A CA 1
ATOM 923 C C . GLY A 1 125 ? 5.111 -7.167 10.758 1.00 86.50 125 GLY A C 1
ATOM 924 O O . GLY A 1 125 ? 4.482 -6.353 10.081 1.00 86.50 125 GLY A O 1
ATOM 925 N N . PHE A 1 126 ? 4.713 -7.565 11.963 1.00 89.06 126 PHE A N 1
ATOM 926 C CA . PHE A 1 126 ? 3.588 -6.972 12.679 1.00 89.06 126 PHE A CA 1
ATOM 927 C C . PHE A 1 126 ? 4.124 -6.106 13.816 1.00 89.06 126 PHE A C 1
ATOM 929 O O . PHE A 1 126 ? 5.132 -6.442 14.427 1.00 89.06 126 PHE A O 1
ATOM 936 N N . TRP A 1 127 ? 3.463 -4.982 14.094 1.00 88.75 127 TRP A N 1
ATOM 937 C CA . TRP A 1 127 ? 3.715 -4.226 15.325 1.00 88.75 127 TRP A CA 1
ATOM 938 C C . TRP A 1 127 ? 2.998 -4.868 16.522 1.00 88.75 127 TRP A C 1
ATOM 940 O O . TRP A 1 127 ? 3.495 -4.877 17.644 1.00 88.75 127 TRP A O 1
ATOM 950 N N . SER A 1 128 ? 1.803 -5.405 16.297 1.00 93.69 128 SER A N 1
ATOM 951 C CA . SER A 1 128 ? 1.035 -6.134 17.303 1.00 93.69 128 SER A CA 1
ATOM 952 C C . SER A 1 128 ? 0.185 -7.200 16.625 1.00 93.69 128 SER A C 1
ATOM 954 O O . SER A 1 128 ? -0.144 -7.076 15.443 1.00 93.69 128 SER A O 1
ATOM 956 N N . VAL A 1 129 ? -0.189 -8.234 17.373 1.00 93.25 129 VAL A N 1
ATOM 957 C CA . VAL A 1 129 ? -1.109 -9.284 16.930 1.00 93.25 129 VAL A CA 1
ATOM 958 C C . VAL A 1 129 ? -2.219 -9.398 17.964 1.00 93.25 129 VAL A C 1
ATOM 960 O O . VAL A 1 129 ? -1.955 -9.614 19.143 1.00 93.25 129 VAL A O 1
ATOM 963 N N . ARG A 1 130 ? -3.476 -9.229 17.526 1.00 93.50 130 ARG A N 1
ATOM 964 C CA . ARG A 1 130 ? -4.671 -9.282 18.395 1.00 93.50 130 ARG A CA 1
ATOM 965 C C . ARG A 1 130 ? -4.588 -8.331 19.605 1.00 93.50 130 ARG A C 1
ATOM 967 O O . ARG A 1 130 ? -5.002 -8.683 20.701 1.00 93.50 130 ARG A O 1
ATOM 974 N N . GLY A 1 131 ? -4.025 -7.138 19.405 1.00 91.88 131 GLY A N 1
ATOM 975 C CA . GLY A 1 131 ? -3.866 -6.124 20.454 1.00 91.88 131 GLY A CA 1
ATOM 976 C C . GLY A 1 131 ? -2.658 -6.319 21.380 1.00 91.88 131 GLY A C 1
ATOM 977 O O . GLY A 1 131 ? -2.426 -5.474 22.237 1.00 91.88 131 GLY A O 1
ATOM 978 N N . VAL A 1 132 ? -1.857 -7.377 21.199 1.00 94.75 132 VAL A N 1
ATOM 979 C CA . VAL A 1 132 ? -0.649 -7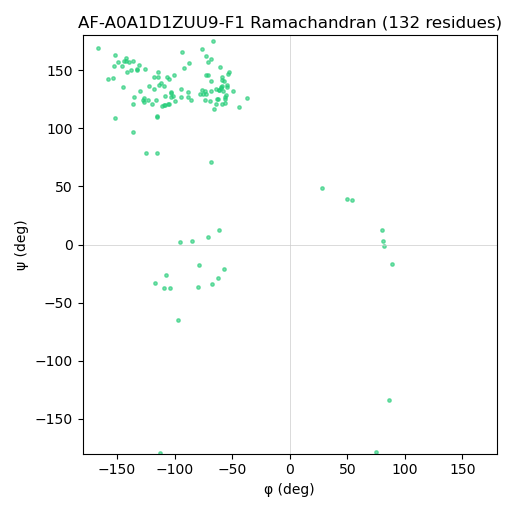.645 21.999 1.00 94.75 132 VAL A CA 1
ATOM 980 C C . VAL A 1 132 ? 0.603 -7.287 21.199 1.00 94.75 132 VAL A C 1
ATOM 982 O O . VAL A 1 132 ? 0.736 -7.684 20.040 1.00 94.75 132 VAL A O 1
ATOM 985 N N . ARG A 1 133 ? 1.520 -6.518 21.800 1.00 95.06 133 ARG A N 1
ATOM 986 C CA . ARG A 1 133 ? 2.791 -6.115 21.176 1.00 95.06 133 ARG A CA 1
ATOM 987 C C . ARG A 1 133 ? 3.642 -7.352 20.863 1.00 95.06 133 ARG A C 1
ATOM 989 O O . ARG A 1 133 ? 3.795 -8.217 21.721 1.00 95.06 133 ARG A O 1
ATOM 996 N N . THR A 1 134 ? 4.180 -7.404 19.646 1.00 85.50 134 THR A N 1
ATOM 997 C CA . THR A 1 134 ? 5.144 -8.420 19.191 1.00 85.50 134 THR A CA 1
ATOM 998 C C . THR A 1 134 ? 6.577 -7.938 19.296 1.00 85.50 134 THR A C 1
ATOM 1000 O O . THR A 1 134 ? 6.799 -6.727 19.029 1.00 85.50 134 THR A O 1
#

Solvent-accessible surface area (backbone atoms only — not comparable to full-atom values): 7832 Å² total; per-residue (Å²): 129,87,73,59,36,42,35,66,66,56,77,26,50,32,44,32,49,25,75,38,48,49,36,34,40,37,30,28,45,73,47,86,57,75,82,76,52,85,57,73,89,62,80,75,67,92,56,82,50,64,77,46,66,39,38,76,34,45,54,74,42,80,76,48,74,50,76,44,39,58,76,39,72,52,78,50,31,77,89,77,42,38,33,35,78,41,63,49,90,88,62,61,87,94,49,53,46,71,45,80,45,49,58,55,72,80,69,37,26,40,32,43,34,66,93,76,38,26,33,36,34,26,35,80,82,67,72,51,58,98,89,40,81,103

Sequence (134 aa):
PPLPVLLPAHLSPSFLPFSQGTLEEKHYQAGESASPMAGSSFPASALPGVERVTSPCPAMHATHSQRLGPGDTGYISDRIALHTVACPSGTPAPGAVSLHVYAPPIRRVRLFTPQEDQVVVRKPGFWSVRGVRT

Radius of gyration: 15.55 Å; Cα contacts (8 Å, |Δi|>4): 291; chains: 1; bounding box: 42×33×41 Å

Foldseek 3Di:
DDDWFKALPDWWKKKKAWAAAKKKKWFKDFDDDDDWDDDDCDPPDPDPFWDDKTFQQGDIGTDDMDMDGHRDIDIDHPVPGTMDMGFPPPADPPGTDIDIDTVVPRAWMWTGDNVVSMITIGGDDDCADPPHGD

Secondary structure (DSSP, 8-state):
-PPPEEEESS---EEEEEEES-EEEEEEEE-PPPPPPPPP-----S-TTEEEEESSPPPEEEEEEEEE-TT-EEEE-TTT-EEEEEPPTTPPTT--EE--EESSPP--EEEEEGGGTEEEEEPPP-SEETTEE-